Protein AF-A0A7J4K344-F1 (afdb_monomer)

pLDDT: mean 72.01, std 17.88, range [40.03, 96.19]

Nearest PDB structures (foldseek):
  5giv-assembly3_E  TM=5.356E-01  e=4.789E-02  Deinococcus radiodurans R1 = ATCC 13939 = DSM 20539
  5e3x-assembly1_A-2  TM=4.613E-01  e=8.949E-02  Fervidobacterium islandicum
  4uxj-assembly3_C  TM=3.470E-01  e=4.055E+00  Leishmania major
  6j6x-assembly1_A  TM=2.308E-01  e=4.892E+00  Homo sapiens
  6j7x-assembly1_A  TM=2.215E-01  e=5.544E+00  Homo sapiens

Foldseek 3Di:
DDPVVVVVVCCPDPVVVVVVVVVVVVVVVVVVCVVVLVVVLCCLVVVCLPPFDADDPVRLVVLLVVLCVVLVVPVAAEAEAEDEQPDPDWAWAQDPVRHIYTYYYRSQRGSLSSQLRSQCVSVCVRVVVVVDVVPDPDDPVNVVCCSPPNNVVSSCCSRCVVPD

Sequence (164 aa):
MTLETLLHAWSASPCAKNFSNAVYRTARCSLLFGVAYAATVLVSGYGIRRDAPTLTHDQVIAAVNVEKHRFGLDDKTIRVTFTGPDTIKASAGLRFDGTYEITLSPDNCILPLVRHEMYHIGAGHCDDAHKRALNSDDHIVPMLRYLFINEPQAILYSSLADKL

Mean predicted aligned error: 12.76 Å

Radius of gyration: 22.13 Å; Cα contacts (8 Å, |Δi|>4): 164; chains: 1; bounding box: 39×68×50 Å

Secondary structure (DSSP, 8-state):
--HHHHHHHHHTSHHHHHHHHHHHHHHHHHHHHHHHHHHHHHHHHHHHHHHSPBPPHHHHHHHHHHHHHHTT-TTS-EEEEEPPTT---EEEEE-TTS-EEEEE-GGG-BHHHHHHHHHHHHTTHHHHHHHHHTT-S--HHHHHHIIIIIHHHHHHHHHHTT--

Structure (mmCIF, N/CA/C/O backbone):
data_AF-A0A7J4K344-F1
#
_entry.id   AF-A0A7J4K344-F1
#
loop_
_atom_site.group_PDB
_atom_site.id
_atom_site.type_symbol
_atom_site.label_atom_id
_atom_site.label_alt_id
_atom_site.label_comp_id
_atom_site.label_asym_id
_atom_site.label_entity_id
_atom_site.label_seq_id
_atom_site.pdbx_PDB_ins_code
_atom_site.Cartn_x
_atom_site.Cartn_y
_atom_site.Cartn_z
_atom_site.occupancy
_atom_site.B_iso_or_equiv
_atom_site.auth_seq_id
_atom_site.auth_comp_id
_atom_site.auth_asym_id
_atom_site.auth_atom_id
_atom_site.pdbx_PDB_model_num
ATOM 1 N N . MET A 1 1 ? 21.528 -53.958 -23.071 1.00 50.59 1 MET A N 1
ATOM 2 C CA . MET A 1 1 ? 21.400 -52.516 -23.375 1.00 50.59 1 MET A CA 1
ATOM 3 C C . MET A 1 1 ? 21.451 -51.787 -22.045 1.00 50.59 1 MET A C 1
ATOM 5 O O . MET A 1 1 ? 20.650 -52.133 -21.187 1.00 50.59 1 MET A O 1
ATOM 9 N N . THR A 1 2 ? 22.436 -50.917 -21.812 1.00 66.25 2 THR A N 1
ATOM 10 C CA . THR A 1 2 ? 22.613 -50.259 -20.504 1.00 66.25 2 THR A CA 1
ATOM 11 C C . THR A 1 2 ? 21.935 -48.887 -20.500 1.00 66.25 2 THR A C 1
ATOM 13 O O . THR A 1 2 ? 21.695 -48.297 -21.555 1.00 66.25 2 THR A O 1
ATOM 16 N N . LEU A 1 3 ? 21.599 -48.375 -19.311 1.00 40.38 3 LEU A N 1
ATOM 17 C CA . LEU A 1 3 ? 20.961 -47.063 -19.133 1.00 40.38 3 LEU A CA 1
ATOM 18 C C . LEU A 1 3 ? 21.795 -45.931 -19.765 1.00 40.38 3 LEU A C 1
ATOM 20 O O . LEU A 1 3 ? 21.249 -45.019 -20.381 1.00 40.38 3 LEU A O 1
ATOM 24 N N . GLU A 1 4 ? 23.123 -46.041 -19.694 1.00 48.72 4 GLU A N 1
ATOM 25 C CA . GLU A 1 4 ? 24.059 -45.111 -20.334 1.00 48.72 4 GLU A CA 1
ATOM 26 C C . GLU A 1 4 ? 23.947 -45.111 -21.862 1.00 48.72 4 GLU A C 1
ATOM 28 O O . GLU A 1 4 ? 24.012 -44.051 -22.484 1.00 48.72 4 GLU A O 1
ATOM 33 N N . THR A 1 5 ? 23.708 -46.274 -22.484 1.00 57.69 5 THR A N 1
ATOM 34 C CA . THR A 1 5 ? 23.528 -46.348 -23.943 1.00 57.69 5 THR A CA 1
ATOM 35 C C . THR A 1 5 ? 22.231 -45.661 -24.381 1.00 57.69 5 THR A C 1
ATOM 37 O O . THR A 1 5 ? 22.194 -45.023 -25.431 1.00 57.69 5 THR A O 1
ATOM 40 N N . LEU A 1 6 ? 21.175 -45.746 -23.563 1.00 45.12 6 LEU A N 1
ATOM 41 C CA . LEU A 1 6 ? 19.886 -45.089 -23.813 1.00 45.12 6 LEU A CA 1
ATOM 42 C C . LEU A 1 6 ? 19.964 -43.564 -23.640 1.00 45.12 6 LEU A C 1
ATOM 44 O O . LEU A 1 6 ? 19.409 -42.830 -24.456 1.00 45.12 6 LEU A O 1
ATOM 48 N N . LEU A 1 7 ? 20.699 -43.075 -22.637 1.00 46.75 7 LEU A N 1
ATOM 49 C CA . LEU A 1 7 ? 20.932 -41.641 -22.413 1.00 46.75 7 LEU A CA 1
ATOM 50 C C . LEU A 1 7 ? 21.781 -41.002 -23.525 1.00 46.75 7 LEU A C 1
ATOM 52 O O . LEU A 1 7 ? 21.463 -39.904 -23.998 1.00 46.75 7 LEU A O 1
ATOM 56 N N . HIS A 1 8 ? 22.815 -41.700 -24.002 1.00 56.56 8 HIS A N 1
ATOM 57 C CA . HIS A 1 8 ? 23.606 -41.256 -25.154 1.00 56.56 8 HIS A CA 1
ATOM 58 C C . HIS A 1 8 ? 22.791 -41.242 -26.456 1.00 56.56 8 HIS A C 1
ATOM 60 O O . HIS A 1 8 ? 22.886 -40.291 -27.232 1.00 56.56 8 HIS A O 1
ATOM 66 N N . ALA A 1 9 ? 21.943 -42.248 -26.686 1.00 55.16 9 ALA A N 1
ATOM 67 C CA . ALA A 1 9 ? 21.075 -42.291 -27.863 1.00 55.16 9 ALA A CA 1
ATOM 68 C C . ALA A 1 9 ? 19.988 -41.200 -27.830 1.00 55.16 9 ALA A C 1
ATOM 70 O O . ALA A 1 9 ? 19.687 -40.585 -28.854 1.00 55.16 9 ALA A O 1
ATOM 71 N N . TRP A 1 10 ? 19.424 -40.916 -26.652 1.00 48.91 10 TRP A N 1
ATOM 72 C CA . TRP A 1 10 ? 18.405 -39.881 -26.489 1.00 48.91 10 TRP A CA 1
ATOM 73 C C . TRP A 1 10 ? 18.976 -38.473 -26.679 1.00 48.91 10 TRP A C 1
ATOM 75 O O . TRP A 1 10 ? 18.410 -37.699 -27.449 1.00 48.91 10 TRP A O 1
ATOM 85 N N . SER A 1 11 ? 20.124 -38.157 -26.073 1.00 55.66 11 SER A N 1
ATOM 86 C CA . SER A 1 11 ? 20.791 -36.849 -26.214 1.00 55.66 11 SER A CA 1
ATOM 87 C C . SER A 1 11 ? 21.265 -36.550 -27.645 1.00 55.66 11 SER A C 1
ATOM 89 O O . SER A 1 11 ? 21.268 -35.392 -28.067 1.00 55.66 11 SER A O 1
ATOM 91 N N . ALA A 1 12 ? 21.595 -37.584 -28.427 1.00 60.25 12 ALA A N 1
ATOM 92 C CA . ALA A 1 12 ? 21.916 -37.459 -29.849 1.00 60.25 12 ALA A CA 1
ATOM 93 C C . ALA A 1 12 ? 20.674 -37.319 -30.753 1.00 60.25 12 ALA A C 1
ATOM 95 O O . ALA A 1 12 ? 20.807 -36.956 -31.927 1.00 60.25 12 ALA A O 1
ATOM 96 N N . SER A 1 13 ? 19.470 -37.583 -30.233 1.00 60.41 13 SER A N 1
ATOM 97 C CA . SER A 1 13 ? 18.247 -37.580 -31.034 1.00 60.41 13 SER A CA 1
ATOM 98 C C . SER A 1 13 ? 17.808 -36.158 -31.429 1.00 60.41 13 SER A C 1
ATOM 100 O O . SER A 1 13 ? 17.917 -35.213 -30.636 1.00 60.41 13 SER A O 1
ATOM 102 N N . PRO A 1 14 ? 17.228 -35.983 -32.630 1.00 63.88 14 PRO A N 1
ATOM 103 C CA . PRO A 1 14 ? 16.606 -34.721 -33.035 1.00 63.88 14 PRO A CA 1
ATOM 104 C C . PRO A 1 14 ? 15.530 -34.240 -32.047 1.00 63.88 14 PRO A C 1
ATOM 106 O O . PRO A 1 14 ? 15.388 -33.038 -31.825 1.00 63.88 14 PRO A O 1
ATOM 109 N N . CYS A 1 15 ? 14.816 -35.167 -31.397 1.00 47.81 15 CYS A N 1
ATOM 110 C CA . CYS A 1 15 ? 13.808 -34.856 -30.382 1.00 47.81 15 CYS A CA 1
ATOM 111 C C . CYS A 1 15 ? 14.399 -34.190 -29.133 1.00 47.81 15 CYS A C 1
ATOM 113 O O . CYS A 1 15 ? 13.827 -33.212 -28.659 1.00 47.81 15 CYS A O 1
ATOM 115 N N . ALA A 1 16 ? 15.549 -34.644 -28.625 1.00 47.97 16 ALA A N 1
ATOM 116 C CA . ALA A 1 16 ? 16.186 -34.019 -27.461 1.00 47.97 16 ALA A CA 1
ATOM 117 C C . ALA A 1 16 ? 16.718 -32.611 -27.774 1.00 47.97 16 ALA A C 1
ATOM 119 O O . ALA A 1 16 ? 16.568 -31.697 -26.961 1.00 47.97 16 ALA A O 1
ATOM 120 N N . LYS A 1 17 ? 17.258 -32.397 -28.982 1.00 55.12 17 LYS A N 1
ATOM 121 C CA . LYS A 1 17 ? 17.667 -31.059 -29.450 1.00 55.12 17 LYS A CA 1
ATOM 122 C C . LYS A 1 17 ? 16.473 -30.115 -29.606 1.00 55.12 17 LYS A C 1
ATOM 124 O O . LYS A 1 17 ? 16.553 -28.959 -29.199 1.00 55.12 17 LYS A O 1
ATOM 129 N N . ASN A 1 18 ? 15.352 -30.603 -30.140 1.00 61.16 18 ASN A N 1
ATOM 130 C CA . ASN A 1 18 ? 14.125 -29.815 -30.275 1.00 61.16 18 ASN A CA 1
ATOM 131 C C . ASN A 1 18 ? 13.488 -29.493 -28.917 1.00 61.16 18 ASN A C 1
ATOM 133 O O . ASN A 1 18 ? 13.055 -28.362 -28.710 1.00 61.16 18 ASN A O 1
ATOM 137 N N . PHE A 1 19 ? 13.493 -30.439 -27.973 1.00 46.41 19 PHE A N 1
ATOM 138 C CA . PHE A 1 19 ? 13.027 -30.218 -26.604 1.00 46.41 19 PHE A CA 1
ATOM 139 C C . PHE A 1 19 ? 13.902 -29.197 -25.865 1.00 46.41 19 PHE A C 1
ATOM 141 O O . PHE A 1 19 ? 13.380 -28.241 -25.301 1.00 46.41 19 PHE A O 1
ATOM 148 N N . SER A 1 20 ? 15.230 -29.324 -25.939 1.00 49.38 20 SER A N 1
ATOM 149 C CA . SER A 1 20 ? 16.162 -28.356 -25.346 1.00 49.38 20 SER A CA 1
ATOM 150 C C . SER A 1 20 ? 15.999 -26.956 -25.951 1.00 49.38 20 SER A C 1
ATOM 152 O O . SER A 1 20 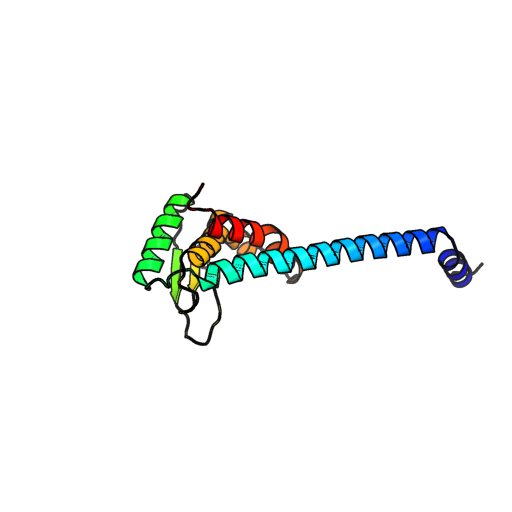? 15.910 -25.978 -25.215 1.00 49.38 20 SER A O 1
ATOM 154 N N . ASN A 1 21 ? 15.849 -26.849 -27.276 1.00 54.47 21 ASN A N 1
ATOM 155 C CA . ASN A 1 21 ? 15.572 -25.575 -27.942 1.00 54.47 21 ASN A CA 1
ATOM 156 C C . ASN A 1 21 ? 14.211 -24.985 -27.555 1.00 54.47 21 ASN A C 1
ATOM 158 O O . ASN A 1 21 ? 14.101 -23.767 -27.427 1.00 54.47 21 ASN A O 1
ATOM 162 N N . ALA A 1 22 ? 13.183 -25.815 -27.360 1.00 49.22 22 ALA A N 1
ATOM 163 C CA . ALA A 1 22 ? 11.877 -25.371 -26.883 1.00 49.22 22 ALA A CA 1
ATOM 164 C C . ALA A 1 22 ? 11.965 -24.857 -25.440 1.00 49.22 22 ALA A C 1
ATOM 166 O O . ALA A 1 22 ? 11.543 -23.738 -25.179 1.00 49.22 22 ALA A O 1
ATOM 167 N N . VAL A 1 23 ? 12.605 -25.602 -24.534 1.00 49.50 23 VAL A N 1
ATOM 168 C CA . VAL A 1 23 ? 12.844 -25.179 -23.144 1.00 49.50 23 VAL A CA 1
ATOM 169 C C . VAL A 1 23 ? 13.670 -23.893 -23.097 1.00 49.50 23 VAL A C 1
ATOM 171 O O . VAL A 1 23 ? 13.320 -22.970 -22.369 1.00 49.50 23 VAL A O 1
ATOM 174 N N . TYR A 1 24 ? 14.718 -23.778 -23.915 1.00 50.38 24 TYR A N 1
ATOM 175 C CA . TYR A 1 24 ? 15.567 -22.589 -23.979 1.00 50.38 24 TYR A CA 1
ATOM 176 C C . TYR A 1 24 ? 14.838 -21.377 -24.575 1.00 50.38 24 TYR A C 1
ATOM 178 O O . TYR A 1 24 ? 15.020 -20.257 -24.102 1.00 50.38 24 TYR A O 1
ATOM 186 N N . ARG A 1 25 ? 13.977 -21.576 -25.583 1.00 50.25 25 ARG A N 1
ATOM 187 C CA . ARG A 1 25 ? 13.111 -20.520 -26.132 1.00 50.25 25 ARG A CA 1
ATOM 188 C C . ARG A 1 25 ? 12.073 -20.067 -25.116 1.00 50.25 25 ARG A C 1
ATOM 190 O O . ARG A 1 25 ? 11.946 -18.867 -24.911 1.00 50.25 25 ARG A O 1
ATOM 197 N N . THR A 1 26 ? 11.394 -20.994 -24.445 1.00 48.38 26 THR A N 1
ATOM 198 C CA . THR A 1 26 ? 10.421 -20.668 -23.398 1.00 48.38 26 THR A CA 1
ATOM 199 C C . THR A 1 26 ? 11.103 -19.944 -22.241 1.00 48.38 26 THR A C 1
ATOM 201 O O . THR A 1 26 ? 10.644 -18.877 -21.856 1.00 48.38 26 THR A O 1
ATOM 204 N N . ALA A 1 27 ? 12.257 -20.427 -21.770 1.00 50.22 27 ALA A N 1
ATOM 205 C CA . ALA A 1 27 ? 13.040 -19.769 -20.726 1.00 50.22 27 ALA A CA 1
ATOM 206 C C . ALA A 1 27 ? 13.526 -18.372 -21.147 1.00 50.22 27 ALA A C 1
ATOM 208 O O . ALA A 1 27 ? 13.433 -17.434 -20.360 1.00 50.22 27 ALA A O 1
ATOM 209 N N . ARG A 1 28 ? 13.988 -18.192 -22.394 1.00 48.19 28 ARG A N 1
ATOM 210 C CA . ARG A 1 28 ? 14.358 -16.873 -22.936 1.00 48.19 28 ARG A CA 1
ATOM 211 C C . ARG A 1 28 ? 13.170 -15.926 -23.033 1.00 48.19 28 ARG A C 1
ATOM 213 O O . ARG A 1 28 ? 13.318 -14.760 -22.689 1.00 48.19 28 ARG A O 1
ATOM 220 N N . CYS A 1 29 ? 12.011 -16.404 -23.479 1.00 50.22 29 CYS A N 1
ATOM 221 C CA . CYS A 1 29 ? 10.791 -15.606 -23.511 1.00 50.22 29 CYS A CA 1
ATOM 222 C C . CYS A 1 29 ? 10.375 -15.208 -22.094 1.00 50.22 29 CYS A C 1
ATOM 224 O O . CYS A 1 29 ? 10.142 -14.031 -21.859 1.00 50.22 29 CYS A O 1
ATOM 226 N N . SER A 1 30 ? 10.374 -16.133 -21.132 1.00 51.06 30 SER A N 1
ATOM 227 C CA . SER A 1 30 ? 10.082 -15.835 -19.725 1.00 51.06 30 SER A CA 1
ATOM 228 C C . SER A 1 30 ? 11.070 -14.839 -19.112 1.00 51.06 30 SER A C 1
ATOM 230 O O . SER A 1 30 ? 10.649 -13.948 -18.382 1.00 51.06 30 SER A O 1
ATOM 232 N N . LEU A 1 31 ? 12.364 -14.934 -19.440 1.00 53.25 31 LEU A N 1
ATOM 233 C CA . LEU A 1 31 ? 13.379 -13.985 -18.978 1.00 53.25 31 LEU A CA 1
ATOM 234 C C . LEU A 1 31 ? 13.182 -12.598 -19.607 1.00 53.25 31 LEU A C 1
ATOM 236 O O . LEU A 1 31 ? 13.272 -11.595 -18.913 1.00 53.25 31 LEU A O 1
ATOM 240 N N . LEU A 1 32 ? 12.870 -12.532 -20.904 1.00 53.12 32 LEU A N 1
ATOM 241 C CA . LEU A 1 32 ? 12.575 -11.277 -21.603 1.00 53.12 32 LEU A CA 1
ATOM 242 C C . LEU A 1 32 ? 11.290 -10.625 -21.087 1.00 53.12 32 LEU A C 1
ATOM 244 O O . LEU A 1 32 ? 11.280 -9.416 -20.874 1.00 53.12 32 LEU A O 1
ATOM 248 N N . PHE A 1 33 ? 10.242 -11.409 -20.823 1.00 52.66 33 PHE A N 1
ATOM 249 C CA . PHE A 1 33 ? 9.043 -10.922 -20.146 1.00 52.66 33 PHE A CA 1
ATOM 250 C C . PHE A 1 33 ? 9.375 -10.435 -18.737 1.00 52.66 33 PHE A C 1
ATOM 252 O O . PHE A 1 33 ? 8.942 -9.351 -18.380 1.00 52.66 33 PHE A O 1
ATOM 259 N N . GLY A 1 34 ? 10.198 -11.161 -17.975 1.00 49.09 34 GLY A N 1
ATOM 260 C CA . GLY A 1 34 ? 10.656 -10.743 -16.648 1.00 49.09 34 GLY A CA 1
ATOM 261 C C . GLY A 1 34 ? 11.477 -9.447 -16.657 1.00 49.09 34 GLY A C 1
ATOM 262 O O . GLY A 1 34 ? 11.298 -8.607 -15.782 1.00 49.09 34 GLY A O 1
ATOM 263 N N . VAL A 1 35 ? 12.334 -9.238 -17.662 1.00 54.28 35 VAL A N 1
ATOM 264 C CA . VAL A 1 35 ? 13.134 -8.010 -17.822 1.00 54.28 35 VAL A CA 1
ATOM 265 C C . VAL A 1 35 ? 12.271 -6.838 -18.286 1.00 54.28 35 VAL A C 1
ATOM 267 O O . VAL A 1 35 ? 12.389 -5.748 -17.734 1.00 54.28 35 VAL A O 1
ATOM 270 N N . ALA A 1 36 ? 11.375 -7.045 -19.255 1.00 52.34 36 ALA A N 1
ATOM 271 C CA . ALA A 1 36 ? 10.421 -6.022 -19.681 1.00 52.34 36 ALA A CA 1
ATOM 272 C C . ALA A 1 36 ? 9.482 -5.630 -18.531 1.00 52.34 36 ALA A C 1
ATOM 274 O O . ALA A 1 36 ? 9.239 -4.451 -18.307 1.00 52.34 36 ALA A O 1
ATOM 275 N N . TYR A 1 37 ? 9.040 -6.615 -17.752 1.00 53.47 37 TYR A N 1
ATOM 276 C CA . TYR A 1 37 ? 8.240 -6.450 -16.548 1.00 53.47 37 TYR A CA 1
ATOM 277 C C . TYR A 1 37 ? 8.968 -5.643 -15.470 1.00 53.47 37 TYR A C 1
ATOM 279 O O . TYR A 1 37 ? 8.438 -4.642 -14.993 1.00 53.47 37 TYR A O 1
ATOM 287 N N . ALA A 1 38 ? 10.205 -6.022 -15.136 1.00 51.91 38 ALA A N 1
ATOM 288 C CA . ALA A 1 38 ? 11.034 -5.278 -14.196 1.00 51.91 38 ALA A CA 1
ATOM 289 C C . ALA A 1 38 ? 11.271 -3.844 -14.685 1.00 51.91 38 ALA A C 1
ATOM 291 O O . ALA A 1 38 ? 11.202 -2.913 -13.891 1.00 51.91 38 ALA A O 1
ATOM 292 N N . ALA A 1 39 ? 11.478 -3.644 -15.989 1.00 51.84 39 ALA A N 1
ATOM 293 C CA . ALA A 1 39 ? 11.614 -2.318 -16.578 1.00 51.84 39 ALA A CA 1
ATOM 294 C C . ALA A 1 39 ? 10.312 -1.503 -16.497 1.00 51.84 39 ALA A C 1
ATOM 296 O O . ALA A 1 39 ? 10.378 -0.322 -16.184 1.00 51.84 39 ALA A O 1
ATOM 297 N N . THR A 1 40 ? 9.133 -2.094 -16.719 1.00 52.44 40 THR A N 1
ATOM 298 C CA . THR A 1 40 ? 7.845 -1.394 -16.562 1.00 52.44 40 THR A CA 1
ATOM 299 C C . THR A 1 40 ? 7.585 -1.022 -15.104 1.00 52.44 40 THR A C 1
ATOM 301 O O . THR A 1 40 ? 7.262 0.128 -14.825 1.00 52.44 40 THR A O 1
ATOM 304 N N . VAL A 1 41 ? 7.804 -1.948 -14.166 1.00 55.25 41 VAL A N 1
ATOM 305 C CA . VAL A 1 41 ? 7.700 -1.692 -12.720 1.00 55.25 41 VAL A CA 1
ATOM 306 C C . VAL A 1 41 ? 8.678 -0.598 -12.288 1.00 55.25 41 VAL A C 1
ATOM 308 O O . VAL A 1 41 ? 8.290 0.323 -11.574 1.00 55.25 41 VAL A O 1
ATOM 311 N N . LEU A 1 42 ? 9.925 -0.647 -12.768 1.00 54.22 42 LEU A N 1
ATOM 312 C CA . LEU A 1 42 ? 10.935 0.366 -12.474 1.00 54.22 42 LEU A CA 1
ATOM 313 C C . LEU A 1 42 ? 10.567 1.722 -13.073 1.00 54.22 42 LEU A C 1
ATOM 315 O O . LEU A 1 42 ? 10.628 2.710 -12.359 1.00 54.22 42 LEU A O 1
ATOM 319 N N . VAL A 1 43 ? 10.167 1.795 -14.343 1.00 53.62 43 VAL A N 1
ATOM 320 C CA . VAL A 1 43 ? 9.839 3.066 -15.012 1.00 53.62 43 VAL A CA 1
ATOM 321 C C . VAL A 1 43 ? 8.587 3.700 -14.409 1.00 53.62 43 VAL A C 1
ATO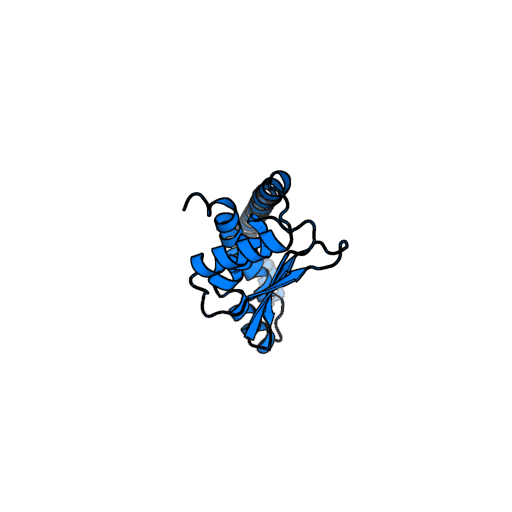M 323 O O . VAL A 1 43 ? 8.595 4.898 -14.130 1.00 53.62 43 VAL A O 1
ATOM 326 N N . SER A 1 44 ? 7.540 2.916 -14.147 1.00 52.31 44 SER A N 1
ATOM 327 C CA . SER A 1 44 ? 6.332 3.411 -13.487 1.00 52.31 44 SER A CA 1
ATOM 328 C C . SER A 1 44 ? 6.620 3.801 -12.036 1.00 52.31 44 SER A C 1
ATOM 330 O O . SER A 1 44 ? 6.326 4.925 -11.651 1.00 52.31 44 SER A O 1
ATOM 332 N N . GLY A 1 45 ? 7.273 2.944 -11.247 1.00 53.19 45 GLY A N 1
ATOM 333 C CA . GLY A 1 45 ? 7.585 3.217 -9.840 1.00 53.19 45 GLY A CA 1
ATOM 334 C C . GLY A 1 45 ? 8.546 4.396 -9.632 1.00 53.19 45 GLY A C 1
ATOM 335 O O . GLY A 1 45 ? 8.265 5.278 -8.822 1.00 53.19 45 GLY A O 1
ATOM 336 N N . TYR A 1 46 ? 9.654 4.467 -10.385 1.00 50.12 46 TYR A N 1
ATOM 337 C CA . TYR A 1 46 ? 10.595 5.596 -10.302 1.00 50.12 46 TYR A CA 1
ATOM 338 C C . TYR A 1 46 ? 10.012 6.890 -10.868 1.00 50.12 46 TYR A C 1
ATOM 340 O O . TYR A 1 46 ? 10.272 7.953 -10.306 1.00 50.12 46 TYR A O 1
ATOM 348 N N . GLY A 1 47 ? 9.243 6.823 -11.960 1.00 50.53 47 GLY A N 1
ATOM 349 C CA . GLY A 1 47 ? 8.604 8.000 -12.551 1.00 50.53 47 GLY A CA 1
ATOM 350 C C . GLY A 1 47 ? 7.581 8.624 -11.604 1.00 50.53 47 GLY A C 1
ATOM 351 O O . GLY A 1 47 ? 7.609 9.826 -11.368 1.00 50.53 47 GLY A O 1
ATOM 352 N N . ILE A 1 48 ? 6.750 7.791 -10.973 1.00 55.69 48 ILE A N 1
ATOM 353 C CA . ILE A 1 48 ? 5.759 8.223 -9.980 1.00 55.69 48 ILE A CA 1
ATOM 354 C C . ILE A 1 48 ? 6.432 8.857 -8.754 1.00 55.69 48 ILE A C 1
ATOM 356 O O . ILE A 1 48 ? 5.931 9.840 -8.213 1.00 55.69 48 ILE A O 1
ATOM 360 N N . ARG A 1 49 ? 7.576 8.320 -8.315 1.00 58.81 49 ARG A N 1
ATOM 361 C CA . ARG A 1 49 ? 8.273 8.804 -7.118 1.00 58.81 49 ARG A CA 1
ATOM 362 C C . ARG A 1 49 ? 9.001 10.135 -7.328 1.00 58.81 49 ARG A C 1
ATOM 364 O O . ARG A 1 49 ? 9.171 10.873 -6.366 1.00 58.81 49 ARG A O 1
ATOM 371 N N . ARG A 1 50 ? 9.446 10.444 -8.551 1.00 56.41 50 ARG A N 1
ATOM 372 C CA . ARG A 1 50 ? 10.287 11.624 -8.816 1.00 56.41 50 ARG A CA 1
ATOM 373 C C . ARG A 1 50 ? 9.508 12.944 -8.838 1.00 56.41 50 ARG A C 1
ATOM 375 O O . ARG A 1 50 ? 10.080 13.966 -8.473 1.00 56.41 50 ARG A O 1
ATOM 382 N N . ASP A 1 51 ? 8.228 12.895 -9.204 1.00 65.19 51 ASP A N 1
ATOM 383 C CA . ASP A 1 51 ? 7.398 14.091 -9.409 1.00 65.19 51 ASP A CA 1
ATOM 384 C C . ASP A 1 51 ? 6.257 14.235 -8.380 1.00 65.19 51 ASP A C 1
ATOM 386 O O . ASP A 1 51 ? 5.535 15.233 -8.386 1.00 65.19 51 ASP A O 1
ATOM 390 N N . ALA A 1 52 ? 6.073 13.257 -7.484 1.00 72.88 52 ALA A N 1
ATOM 391 C CA . ALA A 1 52 ? 5.026 13.309 -6.467 1.00 72.88 52 ALA A CA 1
ATOM 392 C C . ALA A 1 52 ? 5.442 14.181 -5.265 1.00 72.88 52 ALA A C 1
ATOM 394 O O . ALA A 1 52 ? 6.533 13.992 -4.721 1.00 72.88 52 ALA A O 1
ATOM 395 N N . PRO A 1 53 ? 4.576 15.098 -4.795 1.00 83.50 53 PRO A N 1
ATOM 396 C CA . PRO A 1 53 ? 4.858 15.884 -3.604 1.00 83.50 53 PRO A CA 1
ATOM 397 C C . PRO A 1 53 ? 4.880 14.992 -2.360 1.00 83.50 53 PRO A C 1
ATOM 399 O O . PRO A 1 53 ? 3.985 14.165 -2.152 1.00 83.50 53 PRO A O 1
ATOM 402 N N . THR A 1 54 ? 5.885 15.197 -1.511 1.00 88.19 54 THR A N 1
ATOM 403 C CA . THR A 1 54 ? 5.948 14.567 -0.192 1.00 88.19 54 THR A CA 1
ATOM 404 C C . THR A 1 54 ? 4.842 15.116 0.706 1.00 88.19 54 THR A C 1
ATOM 406 O O . THR A 1 54 ? 4.631 16.324 0.804 1.00 88.19 54 THR A O 1
ATOM 409 N N . LEU A 1 55 ? 4.145 14.206 1.368 1.00 90.25 55 LEU A N 1
ATOM 410 C CA . LEU A 1 55 ? 3.085 14.442 2.328 1.00 90.25 55 LEU A CA 1
ATOM 411 C C . LEU A 1 55 ? 3.664 14.567 3.741 1.00 90.25 55 LEU A C 1
ATOM 413 O O . LEU A 1 55 ? 4.582 13.841 4.126 1.00 90.25 55 LEU A O 1
ATOM 417 N N . THR A 1 56 ? 3.074 15.441 4.551 1.00 93.38 56 THR A N 1
ATOM 418 C CA . THR A 1 56 ? 3.281 15.443 6.004 1.00 93.38 56 THR A CA 1
ATOM 419 C C . THR A 1 56 ? 2.643 14.208 6.646 1.00 93.38 56 THR A C 1
ATOM 421 O O . THR A 1 56 ? 1.790 13.552 6.047 1.00 93.38 56 THR A O 1
ATOM 424 N N . HIS A 1 57 ? 2.998 13.898 7.896 1.00 92.00 57 HIS A N 1
ATOM 425 C CA . HIS A 1 57 ? 2.385 12.775 8.619 1.00 92.00 57 HIS A CA 1
ATOM 426 C C . HIS A 1 57 ? 0.853 12.888 8.688 1.00 92.00 57 HIS A C 1
ATOM 428 O O . HIS A 1 57 ? 0.156 11.912 8.416 1.00 92.00 57 HIS A O 1
ATOM 434 N N . ASP A 1 58 ? 0.322 14.082 8.960 1.00 93.88 58 ASP A N 1
ATOM 435 C CA . ASP A 1 58 ? -1.127 14.315 9.010 1.00 93.88 58 ASP A CA 1
ATOM 436 C C . ASP A 1 58 ? -1.784 14.126 7.639 1.00 93.88 58 ASP A C 1
ATOM 438 O O . ASP A 1 58 ? -2.873 13.561 7.537 1.00 93.88 58 ASP A O 1
ATOM 442 N N . GLN A 1 59 ? -1.106 14.542 6.565 1.00 95.06 59 GLN A N 1
ATOM 443 C CA . GLN A 1 59 ? -1.578 14.327 5.198 1.00 95.06 59 GLN A CA 1
ATOM 444 C C . GLN A 1 59 ? -1.570 12.846 4.815 1.00 95.06 59 GLN A C 1
ATOM 446 O O . GLN A 1 59 ? -2.494 12.394 4.143 1.00 95.06 59 GLN A O 1
ATOM 451 N N . VAL A 1 60 ? -0.575 12.073 5.262 1.00 94.69 60 VAL A N 1
ATOM 452 C CA . VAL A 1 60 ? -0.555 10.614 5.084 1.00 94.69 60 VAL A CA 1
ATOM 453 C C . VAL A 1 60 ? -1.734 9.973 5.811 1.00 94.69 60 VAL A C 1
ATOM 455 O O . VAL A 1 60 ? -2.445 9.167 5.217 1.00 94.69 60 VAL A O 1
ATOM 458 N N . ILE A 1 61 ? -1.984 10.346 7.068 1.00 95.00 61 ILE A N 1
ATOM 459 C CA . ILE A 1 61 ? -3.110 9.814 7.849 1.00 95.00 61 ILE A CA 1
ATOM 460 C C . ILE A 1 61 ? -4.444 10.164 7.176 1.00 95.00 61 ILE A C 1
ATOM 462 O O . ILE A 1 61 ? -5.318 9.306 7.040 1.00 95.00 61 ILE A O 1
ATOM 466 N N . ALA A 1 62 ? -4.597 11.403 6.703 1.00 95.06 62 ALA A N 1
ATOM 467 C CA . ALA A 1 62 ? -5.777 11.822 5.955 1.00 95.06 62 ALA A CA 1
ATOM 468 C C . ALA A 1 62 ? -5.948 11.019 4.655 1.00 95.06 62 ALA A C 1
ATOM 470 O O . ALA A 1 62 ? -7.046 10.538 4.379 1.00 95.06 62 ALA A O 1
ATOM 471 N N . ALA A 1 63 ? -4.871 10.815 3.892 1.00 94.31 63 ALA A N 1
ATOM 472 C CA . ALA A 1 63 ? -4.890 10.014 2.671 1.00 94.31 63 ALA A CA 1
ATOM 473 C C . ALA A 1 63 ? -5.281 8.555 2.949 1.00 94.31 63 ALA A C 1
ATOM 475 O O . ALA A 1 63 ? -6.121 8.006 2.240 1.00 94.31 63 ALA A O 1
ATOM 476 N N . VAL A 1 64 ? -4.747 7.946 4.013 1.00 95.38 64 VAL A N 1
ATOM 477 C CA . VAL A 1 64 ? -5.130 6.593 4.443 1.00 95.38 64 VAL A CA 1
ATOM 478 C C . VAL A 1 64 ? -6.620 6.521 4.759 1.00 95.38 64 VAL A C 1
ATOM 480 O O . VAL A 1 64 ? -7.274 5.585 4.317 1.00 95.38 64 VAL A O 1
ATOM 483 N N . ASN A 1 65 ? -7.189 7.508 5.455 1.00 95.44 65 ASN A N 1
ATOM 484 C CA . ASN A 1 65 ? -8.625 7.526 5.750 1.00 95.44 65 ASN A CA 1
ATOM 485 C C . ASN A 1 65 ? -9.491 7.654 4.487 1.00 95.44 65 ASN A C 1
ATOM 487 O O . ASN A 1 65 ? -10.516 6.982 4.378 1.00 95.44 65 ASN A O 1
ATOM 491 N N . VAL A 1 66 ? -9.076 8.478 3.522 1.00 94.31 66 VAL A N 1
ATOM 492 C CA . VAL A 1 66 ? -9.774 8.607 2.232 1.00 94.31 66 VAL A CA 1
ATOM 493 C C . VAL A 1 66 ? -9.736 7.287 1.462 1.00 94.31 66 VAL A C 1
ATOM 495 O O . VAL A 1 66 ? -10.772 6.798 1.012 1.00 94.31 66 VAL A O 1
ATOM 498 N N . GLU A 1 67 ? -8.557 6.678 1.340 1.00 93.62 67 GLU A N 1
ATOM 499 C CA . GLU A 1 67 ? -8.404 5.406 0.630 1.00 93.62 67 GLU A CA 1
ATOM 500 C C . GLU A 1 67 ? -9.098 4.256 1.377 1.00 93.62 67 GLU A C 1
ATOM 502 O O . GLU A 1 67 ? -9.662 3.367 0.745 1.00 93.62 67 GLU A O 1
ATOM 507 N N . LYS A 1 68 ? -9.144 4.287 2.715 1.00 95.00 68 LYS A N 1
ATOM 508 C CA . LYS A 1 68 ? -9.866 3.304 3.536 1.00 95.00 68 LYS A CA 1
ATOM 509 C C . LYS A 1 68 ? -11.341 3.251 3.144 1.00 95.00 68 LYS A C 1
ATOM 511 O O . LYS A 1 68 ? -11.858 2.164 2.889 1.00 95.00 68 LYS A O 1
ATOM 516 N N . HIS A 1 69 ? -11.981 4.412 3.028 1.00 94.25 69 HIS A N 1
ATOM 517 C CA . HIS A 1 69 ? -13.365 4.497 2.573 1.00 94.25 69 HIS A CA 1
ATOM 518 C C . HIS A 1 69 ? -13.511 4.019 1.122 1.00 94.25 69 HIS A C 1
ATOM 520 O O . HIS A 1 69 ? -14.408 3.243 0.799 1.00 94.25 69 HIS A O 1
ATOM 526 N N . ARG A 1 70 ? -12.578 4.414 0.246 1.00 91.25 70 ARG A N 1
ATOM 527 C CA . ARG A 1 70 ? -12.585 4.032 -1.172 1.00 91.25 70 ARG A CA 1
ATOM 528 C C . ARG A 1 70 ? -12.514 2.520 -1.397 1.00 91.25 70 ARG A C 1
ATOM 530 O O . ARG A 1 70 ? -13.169 2.008 -2.300 1.00 91.25 70 ARG A O 1
ATOM 537 N N . PHE A 1 71 ? -11.751 1.812 -0.570 1.00 90.00 71 PHE A N 1
ATOM 538 C CA . PHE A 1 71 ? -11.648 0.353 -0.603 1.00 90.00 71 PHE A CA 1
ATOM 539 C C . PHE A 1 71 ? -12.748 -0.365 0.197 1.00 90.00 71 PHE A C 1
ATOM 541 O O . PHE A 1 71 ? -12.739 -1.592 0.259 1.00 90.00 71 PHE A O 1
ATOM 548 N N . GLY A 1 72 ? -13.689 0.360 0.816 1.00 93.56 72 GLY A N 1
ATOM 549 C CA . GLY A 1 72 ? -14.731 -0.237 1.655 1.00 93.56 72 GLY A CA 1
ATOM 550 C C . GLY A 1 72 ? -14.178 -0.909 2.915 1.00 93.56 72 GLY A C 1
ATOM 551 O O . GLY A 1 72 ? -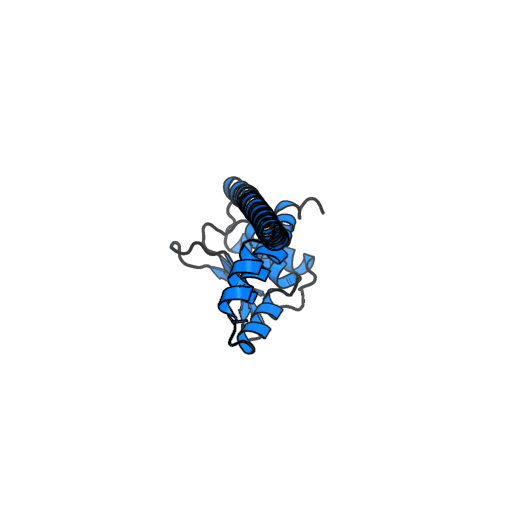14.747 -1.884 3.395 1.00 93.56 72 GLY A O 1
ATOM 552 N N . LEU A 1 73 ? -13.057 -0.408 3.438 1.00 94.75 73 LEU A N 1
ATOM 553 C CA . LEU A 1 73 ? -12.349 -0.954 4.599 1.00 94.75 73 LEU A CA 1
ATOM 554 C C . LEU A 1 73 ? -12.750 -0.261 5.904 1.00 94.75 73 LEU A C 1
ATOM 556 O O . LEU A 1 73 ? -11.986 -0.296 6.865 1.00 94.75 73 LEU A O 1
ATOM 560 N N . ASP A 1 74 ? -13.905 0.409 5.949 1.00 94.94 74 ASP A N 1
ATOM 561 C CA . ASP A 1 74 ? -14.350 1.241 7.076 1.00 94.94 74 ASP A CA 1
ATOM 562 C C . ASP A 1 74 ? -14.371 0.478 8.417 1.00 94.94 74 ASP A C 1
ATOM 564 O O . ASP A 1 74 ? -14.045 1.060 9.459 1.00 94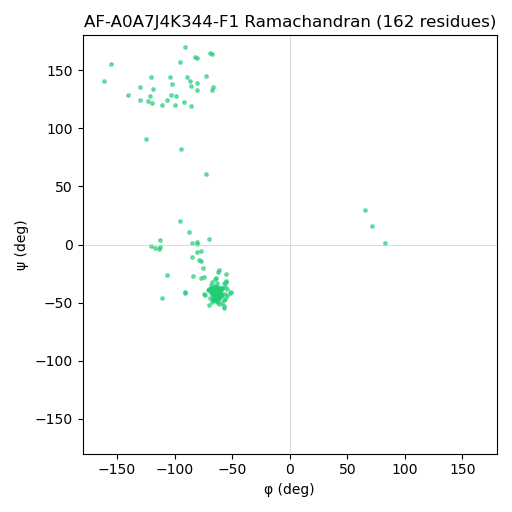.94 74 ASP A O 1
ATOM 568 N N . ASP A 1 75 ? -14.628 -0.834 8.378 1.00 94.31 75 ASP A N 1
ATOM 569 C CA . ASP A 1 75 ? -14.617 -1.762 9.516 1.00 94.31 75 ASP A CA 1
ATOM 570 C C . ASP A 1 75 ? -13.209 -2.174 9.987 1.00 94.31 75 ASP A C 1
ATOM 572 O O . ASP A 1 75 ? -13.063 -2.727 11.078 1.00 94.31 75 ASP A O 1
ATOM 576 N N . LYS A 1 76 ? -12.160 -1.926 9.193 1.00 93.31 76 LYS A N 1
ATOM 577 C CA . LYS A 1 76 ? -10.783 -2.324 9.515 1.00 93.31 76 LYS A CA 1
ATOM 578 C C . LYS A 1 76 ? -10.065 -1.279 10.360 1.00 93.31 76 LYS A C 1
ATOM 580 O O . LYS A 1 76 ? -10.132 -0.076 10.102 1.00 93.31 76 LYS A O 1
ATOM 585 N N . THR A 1 77 ? -9.280 -1.734 11.330 1.00 96.19 77 THR A N 1
ATOM 586 C CA . THR A 1 77 ? -8.330 -0.865 12.033 1.00 96.19 77 THR A CA 1
ATOM 587 C C . THR A 1 77 ? -7.033 -0.806 11.233 1.00 96.19 77 THR A C 1
ATOM 589 O O . THR A 1 77 ? -6.392 -1.837 11.028 1.00 96.19 77 THR A O 1
ATOM 592 N N . ILE A 1 78 ? -6.649 0.392 10.783 1.00 95.94 78 ILE A N 1
ATOM 593 C CA . ILE A 1 78 ? -5.406 0.639 10.041 1.00 95.94 78 ILE A CA 1
ATOM 594 C C . ILE A 1 78 ? -4.555 1.627 10.837 1.00 95.94 78 ILE A C 1
ATOM 596 O O . ILE A 1 78 ? -4.991 2.737 11.139 1.00 95.94 78 ILE A O 1
ATOM 600 N N . ARG A 1 79 ? -3.337 1.216 11.183 1.00 94.75 79 ARG A N 1
ATOM 601 C CA . ARG A 1 79 ? -2.324 2.028 11.856 1.00 94.75 79 ARG A CA 1
ATOM 602 C C . ARG A 1 79 ? -1.280 2.484 10.845 1.00 94.75 79 ARG A C 1
ATOM 604 O O . ARG A 1 79 ? -0.812 1.684 10.042 1.00 94.75 79 ARG A O 1
ATOM 611 N N . VAL A 1 80 ? -0.858 3.742 10.943 1.00 94.75 80 VAL A N 1
ATOM 612 C CA . VAL A 1 80 ? 0.302 4.259 10.206 1.00 94.75 80 VAL A CA 1
ATOM 613 C C . VAL A 1 80 ? 1.488 4.373 11.159 1.00 94.75 80 VAL A C 1
ATOM 615 O O . VAL A 1 80 ? 1.373 4.966 12.232 1.00 94.75 80 VAL A O 1
ATOM 618 N N . THR A 1 81 ? 2.620 3.801 10.768 1.00 92.94 81 THR A N 1
ATOM 619 C CA . THR A 1 81 ? 3.880 3.842 11.509 1.00 92.94 81 THR A CA 1
ATOM 620 C C . THR A 1 81 ? 4.952 4.469 10.621 1.00 92.94 81 THR A C 1
ATOM 622 O O . THR A 1 81 ? 5.164 4.039 9.489 1.00 92.94 81 THR A O 1
ATOM 625 N N . PHE A 1 82 ? 5.646 5.481 11.138 1.00 91.25 82 PHE A N 1
ATOM 626 C CA . PHE A 1 82 ? 6.744 6.138 10.431 1.00 91.25 82 PHE A CA 1
ATOM 627 C C . PHE A 1 82 ? 8.082 5.594 10.927 1.00 91.25 82 PHE A C 1
ATOM 629 O O . PHE A 1 82 ? 8.321 5.543 12.136 1.00 91.25 82 P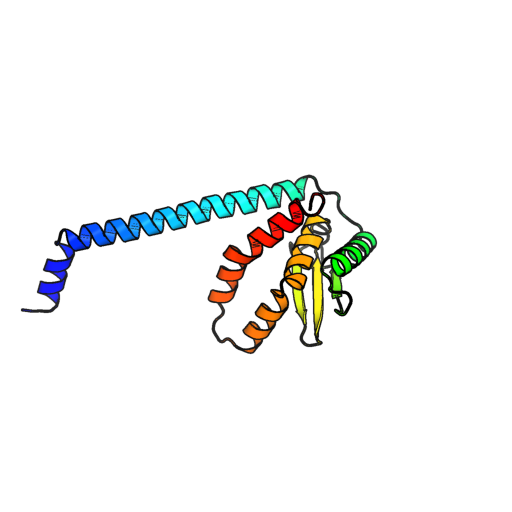HE A O 1
ATOM 636 N N . THR A 1 83 ? 8.942 5.153 10.013 1.00 87.19 83 THR A N 1
ATOM 637 C CA . THR A 1 83 ? 10.275 4.636 10.350 1.00 87.19 83 THR A CA 1
ATOM 638 C C . THR A 1 83 ? 11.338 5.731 10.324 1.00 87.19 83 THR A C 1
ATOM 640 O O . THR A 1 83 ? 11.095 6.857 9.894 1.00 87.19 83 THR A O 1
ATOM 643 N N . GLY A 1 84 ? 12.537 5.408 10.819 1.00 78.44 84 GLY A N 1
ATOM 644 C CA . GLY A 1 84 ? 13.682 6.316 10.781 1.00 78.44 84 GLY A CA 1
ATOM 645 C C . GLY A 1 84 ? 14.210 6.578 9.359 1.00 78.44 84 GLY A C 1
ATOM 646 O O . GLY A 1 84 ? 13.913 5.811 8.436 1.00 78.44 84 GLY A O 1
ATOM 647 N N . PRO A 1 85 ? 15.029 7.633 9.186 1.00 69.31 85 PRO A N 1
ATOM 648 C CA . PRO A 1 85 ? 15.519 8.097 7.883 1.00 69.31 85 PRO A CA 1
ATOM 649 C C . PRO A 1 85 ? 16.359 7.060 7.117 1.00 69.31 85 PRO A C 1
ATOM 651 O O . PRO A 1 85 ? 16.405 7.105 5.895 1.00 69.31 85 PRO A O 1
ATOM 654 N N . ASP A 1 86 ? 16.945 6.072 7.797 1.00 66.75 86 ASP A N 1
ATOM 655 C CA . ASP A 1 86 ? 17.827 5.069 7.174 1.00 66.75 86 ASP A CA 1
ATOM 656 C C . ASP A 1 86 ? 17.087 3.845 6.610 1.00 66.75 86 ASP A C 1
ATOM 658 O O . ASP A 1 86 ? 17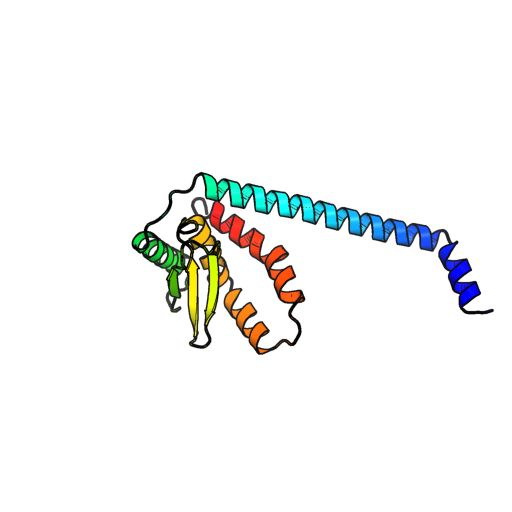.691 2.830 6.257 1.00 66.75 86 ASP A O 1
ATOM 662 N N . THR A 1 87 ? 15.758 3.905 6.537 1.00 66.12 87 THR A N 1
ATOM 663 C CA . THR A 1 87 ? 14.944 2.816 5.997 1.00 66.12 87 THR A CA 1
ATOM 664 C C . THR A 1 87 ? 14.320 3.245 4.679 1.00 66.12 87 THR A C 1
ATOM 666 O O . THR A 1 87 ? 13.559 4.200 4.623 1.00 66.12 87 THR A O 1
ATOM 669 N N . ILE A 1 88 ? 14.604 2.535 3.588 1.00 60.38 88 ILE A N 1
ATOM 670 C CA . ILE A 1 88 ? 13.858 2.702 2.334 1.00 60.38 88 ILE A CA 1
ATOM 671 C C . ILE A 1 88 ? 12.765 1.645 2.349 1.00 60.38 88 ILE A C 1
ATOM 673 O O . ILE A 1 88 ? 12.941 0.549 1.820 1.00 60.38 88 ILE A O 1
ATOM 677 N N . LYS A 1 89 ? 11.662 1.935 3.040 1.00 71.06 89 LYS A N 1
ATOM 678 C CA . LYS A 1 89 ? 10.560 0.981 3.158 1.00 71.06 89 LYS A CA 1
ATOM 679 C C . LYS A 1 89 ? 9.210 1.681 3.070 1.00 71.06 89 LYS A C 1
ATOM 681 O O . LYS A 1 89 ? 8.974 2.675 3.753 1.00 71.06 89 LYS A O 1
ATOM 686 N N . ALA A 1 90 ? 8.365 1.166 2.192 1.00 82.31 90 ALA A N 1
ATOM 687 C CA . ALA A 1 90 ? 6.919 1.261 2.274 1.00 82.31 90 ALA A CA 1
ATOM 688 C C . ALA A 1 90 ? 6.427 -0.188 2.379 1.00 82.31 90 ALA A C 1
ATOM 690 O O . ALA A 1 90 ? 6.998 -1.069 1.730 1.00 82.31 90 ALA A O 1
ATOM 691 N N . SER A 1 91 ? 5.514 -0.471 3.306 1.00 86.56 91 SER A N 1
ATOM 692 C CA . SER A 1 91 ? 4.928 -1.809 3.424 1.00 86.56 91 SER A CA 1
ATOM 693 C C . SER A 1 91 ? 3.628 -1.804 4.211 1.00 86.56 91 SER A C 1
ATOM 695 O O . SER A 1 91 ? 3.578 -1.191 5.280 1.00 86.56 91 SER A O 1
ATOM 697 N N . ALA A 1 92 ? 2.657 -2.597 3.776 1.00 89.94 92 ALA A N 1
ATOM 698 C CA . ALA A 1 92 ? 1.471 -2.973 4.531 1.00 89.94 92 ALA A CA 1
ATOM 699 C C . ALA A 1 92 ? 1.551 -4.412 5.064 1.00 89.94 92 ALA A C 1
ATOM 701 O O . ALA A 1 92 ? 2.043 -5.325 4.397 1.00 89.94 92 ALA A O 1
ATOM 702 N N . GLY A 1 93 ? 1.007 -4.649 6.258 1.00 87.69 93 GLY A N 1
ATOM 703 C CA . GLY A 1 93 ? 0.891 -5.993 6.826 1.00 87.69 93 GLY A CA 1
ATOM 704 C C . GLY A 1 93 ? -0.228 -6.123 7.851 1.00 87.69 93 GLY A C 1
ATOM 705 O O . GLY A 1 93 ? -0.624 -5.143 8.475 1.00 87.69 93 GLY A O 1
ATOM 706 N N . LEU A 1 94 ? -0.729 -7.347 8.038 1.00 90.31 94 LEU A N 1
ATOM 707 C CA . LEU A 1 94 ? -1.682 -7.678 9.098 1.00 90.31 94 LEU A CA 1
ATOM 708 C C . LEU A 1 94 ? -0.922 -8.148 10.345 1.00 90.31 94 LEU A C 1
ATOM 710 O O . LEU A 1 94 ? -0.144 -9.107 10.292 1.00 90.31 94 LEU A O 1
ATOM 714 N N . ARG A 1 95 ? -1.145 -7.464 11.467 1.00 88.62 95 ARG A N 1
ATOM 715 C CA . ARG A 1 95 ? -0.557 -7.788 12.769 1.00 88.62 95 ARG A CA 1
ATOM 716 C C . ARG A 1 95 ? -1.325 -8.924 13.450 1.00 88.62 95 ARG A C 1
ATOM 718 O O . ARG A 1 95 ? -2.489 -9.173 13.155 1.00 88.62 95 ARG A O 1
ATOM 725 N N . PHE A 1 96 ? -0.687 -9.576 14.423 1.00 85.19 96 PHE A N 1
ATOM 726 C CA . PHE A 1 96 ? -1.312 -10.639 15.230 1.00 85.19 96 PHE A CA 1
ATOM 727 C C . PHE A 1 96 ? -2.517 -10.167 16.056 1.00 85.19 96 PHE A C 1
ATOM 729 O O . PHE A 1 96 ? -3.367 -10.975 16.408 1.00 85.19 96 PHE A O 1
ATOM 736 N N . ASP A 1 97 ? -2.595 -8.870 16.359 1.00 90.44 97 ASP A N 1
ATOM 737 C CA . ASP A 1 97 ? -3.726 -8.252 17.060 1.00 90.44 97 ASP A CA 1
ATOM 738 C C . ASP A 1 97 ? -4.925 -7.948 16.132 1.00 90.44 97 ASP A C 1
ATOM 740 O O . ASP A 1 97 ? -5.925 -7.397 16.584 1.00 90.44 97 ASP A O 1
ATOM 744 N N . GLY A 1 98 ? -4.839 -8.303 14.842 1.00 88.44 98 GLY A N 1
ATOM 745 C CA . GLY A 1 98 ? -5.879 -8.051 13.842 1.00 88.44 98 GLY A CA 1
ATOM 746 C C . GLY A 1 98 ? -5.852 -6.644 13.233 1.00 88.44 98 GLY A C 1
ATOM 747 O O . GLY A 1 98 ? -6.689 -6.332 12.389 1.00 88.44 98 GLY A O 1
ATOM 748 N N . THR A 1 99 ? -4.900 -5.795 13.624 1.00 94.62 99 THR A N 1
ATOM 749 C CA . THR A 1 99 ? -4.720 -4.450 13.062 1.00 94.62 99 THR A CA 1
ATOM 750 C C . THR A 1 99 ? -3.864 -4.507 11.801 1.00 94.62 99 THR A C 1
ATOM 752 O O . THR A 1 99 ? -2.814 -5.152 11.784 1.00 94.62 99 THR A O 1
ATOM 755 N N . TYR A 1 100 ? -4.256 -3.788 10.751 1.00 95.12 100 TYR A N 1
ATOM 756 C CA . TYR A 1 100 ? -3.374 -3.565 9.606 1.00 95.12 100 TYR A CA 1
ATOM 757 C C . TYR A 1 100 ? -2.400 -2.434 9.920 1.00 95.12 100 TYR A C 1
ATOM 759 O O . TYR A 1 100 ? -2.777 -1.421 10.503 1.00 95.12 100 TYR A O 1
ATOM 767 N N . GLU A 1 101 ? -1.146 -2.586 9.526 1.00 94.50 101 GLU A N 1
ATOM 768 C CA . GLU A 1 101 ? -0.105 -1.587 9.724 1.00 94.50 101 GLU A CA 1
ATOM 769 C C . GLU A 1 101 ? 0.515 -1.202 8.388 1.00 94.50 101 GLU A C 1
ATOM 771 O O . GLU A 1 101 ? 1.028 -2.058 7.670 1.00 94.50 101 GLU A O 1
ATOM 776 N N . ILE A 1 102 ? 0.485 0.094 8.088 1.00 93.31 102 ILE A N 1
ATOM 777 C CA . ILE A 1 102 ? 1.225 0.713 6.993 1.00 93.31 102 ILE A CA 1
ATOM 778 C C . ILE A 1 102 ? 2.468 1.349 7.594 1.00 93.31 102 ILE A C 1
ATOM 780 O O . ILE A 1 102 ? 2.385 2.225 8.451 1.00 93.31 102 ILE A O 1
ATOM 784 N N . THR A 1 103 ? 3.627 0.894 7.142 1.00 91.88 103 THR A N 1
ATOM 785 C CA . THR A 1 103 ? 4.926 1.419 7.547 1.00 91.88 103 THR A CA 1
ATOM 786 C C . THR A 1 103 ? 5.513 2.237 6.410 1.00 91.88 103 THR A C 1
ATOM 788 O O . THR A 1 103 ? 5.669 1.709 5.311 1.00 91.88 103 THR A O 1
ATOM 791 N N . LEU A 1 104 ? 5.852 3.499 6.670 1.00 89.75 104 LEU A N 1
ATOM 792 C CA . LEU A 1 104 ? 6.429 4.411 5.681 1.00 89.75 104 LEU A CA 1
ATOM 793 C C . LEU A 1 104 ? 7.684 5.074 6.235 1.00 89.75 104 LEU A C 1
ATOM 795 O O . LEU A 1 104 ? 7.696 5.562 7.364 1.00 89.75 104 LEU A O 1
ATOM 799 N N . SER A 1 105 ? 8.727 5.140 5.420 1.00 88.38 105 SER A N 1
ATOM 800 C CA . SER A 1 105 ? 9.857 6.019 5.695 1.00 88.38 105 SER A CA 1
ATOM 801 C C . SER A 1 105 ? 9.586 7.455 5.233 1.00 88.38 105 SER A C 1
ATOM 803 O O . SER A 1 105 ? 8.712 7.662 4.385 1.00 88.38 105 SER A O 1
ATOM 805 N N . PRO A 1 106 ? 10.335 8.455 5.739 1.00 82.56 106 PRO A N 1
ATOM 806 C CA . PRO A 1 106 ? 10.105 9.862 5.401 1.00 82.56 106 PRO A CA 1
ATOM 807 C C . PRO A 1 106 ? 10.107 10.142 3.889 1.00 82.56 106 PRO A C 1
ATOM 809 O O . PRO A 1 106 ? 9.256 10.877 3.392 1.00 82.56 106 PRO A O 1
ATOM 812 N N . ASP A 1 107 ? 10.991 9.478 3.140 1.00 82.00 107 ASP A N 1
ATOM 813 C CA . ASP A 1 107 ? 11.121 9.624 1.679 1.00 82.00 107 ASP A CA 1
ATOM 814 C C . ASP A 1 107 ? 10.036 8.889 0.876 1.00 82.00 107 ASP A C 1
ATOM 816 O O . ASP A 1 107 ? 10.003 8.963 -0.356 1.00 82.00 107 ASP A O 1
ATOM 820 N N . ASN A 1 108 ? 9.185 8.127 1.563 1.00 82.31 108 ASN A N 1
ATOM 821 C CA . ASN A 1 108 ? 8.117 7.322 0.984 1.00 82.31 108 ASN A CA 1
ATOM 822 C C . ASN A 1 108 ? 6.722 7.842 1.358 1.00 82.31 108 ASN A C 1
ATOM 824 O O . ASN A 1 108 ? 5.717 7.244 0.971 1.00 82.31 108 ASN A O 1
ATOM 828 N N . CYS A 1 109 ? 6.638 8.972 2.063 1.00 86.94 109 CYS A N 1
ATOM 829 C CA . CYS A 1 109 ? 5.390 9.665 2.363 1.00 86.94 109 CYS A CA 1
ATOM 830 C C . CYS A 1 109 ? 4.832 10.357 1.110 1.00 86.94 109 CYS A C 1
ATOM 832 O O . CYS A 1 109 ? 4.693 11.568 1.083 1.00 86.94 109 CYS A O 1
ATOM 834 N N . ILE A 1 110 ? 4.522 9.616 0.050 1.00 88.81 110 ILE A N 1
ATOM 835 C CA . ILE A 1 110 ? 3.882 10.141 -1.163 1.00 88.81 110 ILE A CA 1
ATOM 836 C C . ILE A 1 110 ? 2.556 9.418 -1.390 1.00 88.81 110 ILE A C 1
ATOM 838 O O . ILE A 1 110 ? 2.443 8.216 -1.142 1.00 88.81 110 ILE A O 1
ATOM 842 N N . LEU A 1 111 ? 1.546 10.138 -1.886 1.00 88.00 111 LEU A N 1
ATOM 843 C CA . LEU A 1 111 ? 0.202 9.588 -2.112 1.00 88.00 111 LEU A CA 1
ATOM 844 C C . LEU A 1 111 ? 0.199 8.280 -2.930 1.00 88.00 111 LEU A C 1
ATOM 846 O O . LEU A 1 111 ? -0.517 7.352 -2.550 1.00 88.00 111 LEU A O 1
ATOM 850 N N . PRO A 1 112 ? 1.004 8.138 -4.000 1.00 86.00 112 PRO A N 1
ATOM 851 C CA . PRO A 1 112 ? 1.041 6.894 -4.753 1.00 86.00 112 PRO A CA 1
ATOM 852 C C . PRO A 1 112 ? 1.502 5.693 -3.915 1.00 86.00 112 PRO A C 1
ATOM 854 O O . PRO A 1 112 ? 0.929 4.612 -4.045 1.00 86.00 112 PRO A O 1
ATOM 857 N N . LEU A 1 113 ? 2.483 5.858 -3.023 1.00 85.25 113 LEU A N 1
ATOM 858 C CA . LEU A 1 113 ? 2.911 4.766 -2.143 1.00 85.25 113 LEU A CA 1
ATOM 859 C C . LEU A 1 113 ? 1.840 4.447 -1.100 1.00 85.25 113 LEU A C 1
ATOM 861 O O . LEU A 1 113 ? 1.544 3.281 -0.884 1.00 85.25 113 LEU A O 1
ATOM 865 N N . VAL A 1 114 ? 1.168 5.455 -0.540 1.00 90.38 114 VAL A N 1
ATOM 866 C CA . VAL A 1 114 ? 0.016 5.218 0.349 1.00 90.38 114 VAL A CA 1
ATOM 867 C C . VAL A 1 114 ? -1.057 4.384 -0.358 1.00 90.38 114 VAL A C 1
ATOM 869 O O . VAL A 1 114 ? -1.517 3.385 0.187 1.00 90.38 114 VAL A O 1
ATOM 872 N N . ARG A 1 115 ? -1.417 4.738 -1.596 1.00 89.75 115 ARG A N 1
ATOM 873 C CA . ARG A 1 115 ? -2.389 3.987 -2.408 1.00 89.75 115 ARG A CA 1
ATOM 874 C C . ARG A 1 115 ? -1.945 2.565 -2.708 1.00 89.75 115 ARG A C 1
ATOM 876 O O . ARG A 1 115 ? -2.765 1.653 -2.675 1.00 89.75 115 ARG A O 1
ATOM 883 N N . HIS A 1 116 ? -0.664 2.394 -3.011 1.00 88.94 116 HIS A N 1
ATOM 884 C CA . HIS A 1 116 ? -0.061 1.094 -3.258 1.00 88.94 116 HIS A CA 1
ATOM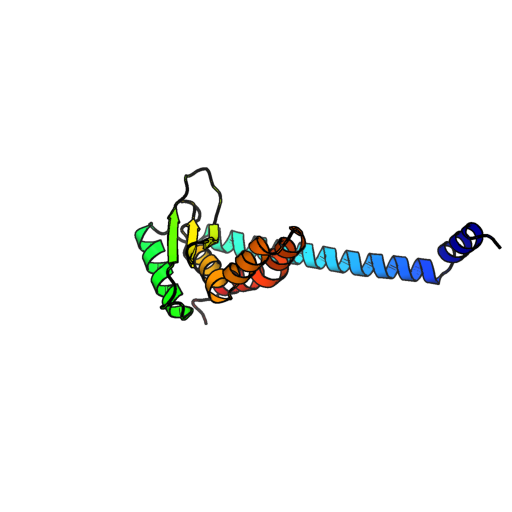 885 C C . HIS A 1 116 ? -0.215 0.184 -2.032 1.00 88.94 116 HIS A C 1
ATOM 887 O O . HIS A 1 116 ? -0.765 -0.909 -2.136 1.00 88.94 116 HIS A O 1
ATOM 893 N N . GLU A 1 117 ? 0.159 0.672 -0.849 1.00 90.31 117 GLU A N 1
ATOM 894 C CA . GLU A 1 117 ? 0.028 -0.094 0.392 1.00 90.31 117 GLU A CA 1
ATOM 895 C C . GLU A 1 117 ? -1.439 -0.361 0.766 1.00 90.31 117 GLU A C 1
ATOM 897 O O . GLU A 1 117 ? -1.799 -1.472 1.163 1.00 90.31 117 GLU A O 1
ATOM 902 N N . MET A 1 118 ? -2.319 0.625 0.575 1.00 93.31 118 MET A N 1
ATOM 903 C CA . MET A 1 118 ? -3.759 0.472 0.804 1.00 93.31 118 MET A CA 1
ATOM 904 C C . MET A 1 118 ? -4.391 -0.574 -0.119 1.00 93.31 118 MET A C 1
ATOM 906 O O . MET A 1 118 ? -5.246 -1.341 0.326 1.00 93.31 118 MET A O 1
ATOM 910 N N . TYR A 1 119 ? -3.941 -0.665 -1.372 1.00 91.00 119 TYR A N 1
ATOM 911 C CA . TYR A 1 119 ? -4.392 -1.697 -2.302 1.00 91.00 119 TYR A CA 1
ATOM 912 C C . TYR A 1 119 ? -4.092 -3.106 -1.781 1.00 91.00 119 TYR A C 1
ATOM 914 O O . TYR A 1 119 ? -4.947 -3.987 -1.871 1.00 91.00 119 TYR A O 1
ATOM 922 N N . HIS A 1 120 ? -2.916 -3.337 -1.190 1.00 88.69 120 HIS A N 1
ATOM 923 C CA . HIS A 1 120 ? -2.584 -4.649 -0.628 1.00 88.69 120 HIS A CA 1
ATOM 924 C C . HIS A 1 120 ? -3.502 -5.050 0.532 1.00 88.69 120 HIS A C 1
ATOM 926 O O . HIS A 1 120 ? -3.829 -6.232 0.669 1.00 88.69 120 HIS A O 1
ATOM 932 N N . ILE A 1 121 ? -3.965 -4.081 1.322 1.00 92.19 121 ILE A N 1
ATOM 933 C CA . ILE A 1 121 ? -4.975 -4.314 2.358 1.00 92.19 121 ILE A CA 1
ATOM 934 C C . ILE A 1 121 ? -6.330 -4.615 1.704 1.00 92.19 121 ILE A C 1
ATOM 936 O O . ILE A 1 121 ? -6.928 -5.652 1.982 1.00 92.19 121 ILE A O 1
ATOM 940 N N . GLY A 1 122 ? -6.787 -3.752 0.791 1.00 91.44 122 GLY A N 1
ATOM 941 C CA . GLY A 1 122 ? -8.090 -3.869 0.126 1.00 91.44 122 GLY A CA 1
ATOM 942 C C . GLY A 1 122 ? -8.271 -5.159 -0.674 1.00 91.44 122 GLY A C 1
ATOM 943 O O . GLY A 1 122 ? -9.339 -5.764 -0.653 1.00 91.44 122 GLY A O 1
ATOM 944 N N . ALA A 1 123 ? -7.212 -5.624 -1.334 1.00 89.31 123 ALA A N 1
ATOM 945 C CA . ALA A 1 123 ? -7.212 -6.861 -2.108 1.00 89.31 123 ALA A CA 1
ATOM 946 C C . ALA A 1 123 ? -7.034 -8.131 -1.246 1.00 89.31 123 ALA A C 1
ATOM 948 O O . ALA A 1 123 ? -6.976 -9.236 -1.785 1.00 89.31 123 ALA A O 1
ATOM 949 N N . GLY A 1 124 ? -6.910 -7.998 0.08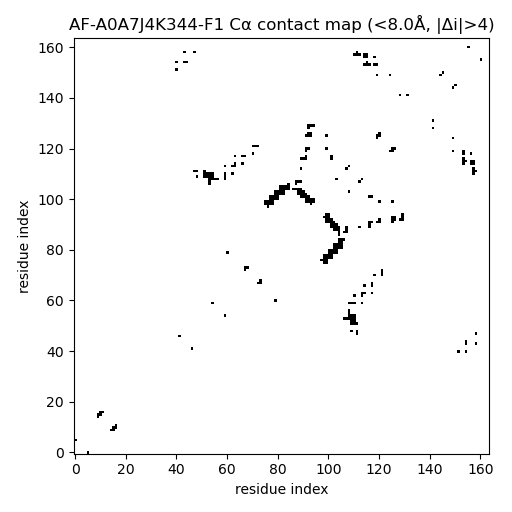2 1.00 89.56 124 GLY A N 1
ATOM 950 C CA . GLY A 1 124 ? -6.700 -9.123 0.999 1.00 89.56 124 GLY A CA 1
ATOM 951 C C . GLY A 1 124 ? -5.307 -9.757 0.906 1.00 89.56 124 GLY A C 1
ATOM 952 O O . GLY A 1 124 ? -5.090 -10.861 1.408 1.00 89.56 124 GLY A O 1
ATOM 953 N N . HIS A 1 125 ? -4.333 -9.083 0.282 1.00 86.81 125 HIS A N 1
ATOM 954 C CA . HIS A 1 125 ? -2.967 -9.599 0.151 1.00 86.81 125 HIS A CA 1
ATOM 955 C C . HIS A 1 125 ? -2.275 -9.725 1.512 1.00 86.81 125 HIS A C 1
ATOM 957 O O . HIS A 1 125 ? -1.522 -10.675 1.735 1.00 86.81 125 HIS A O 1
ATOM 963 N N . CYS A 1 126 ? -2.557 -8.800 2.432 1.00 87.81 126 CYS A N 1
ATOM 964 C CA . CYS A 1 126 ? -2.029 -8.834 3.794 1.00 87.81 126 CYS A CA 1
ATOM 965 C C . CYS A 1 126 ? -2.581 -10.022 4.604 1.00 87.81 126 CYS A C 1
ATOM 967 O O . CYS A 1 126 ? -1.813 -10.688 5.297 1.00 87.81 126 CYS A O 1
ATOM 969 N N . ASP A 1 127 ? -3.875 -10.332 4.484 1.00 89.94 127 ASP A N 1
ATOM 970 C CA . ASP A 1 127 ? -4.508 -11.494 5.126 1.00 89.94 127 ASP A CA 1
ATOM 971 C C . ASP A 1 127 ? -3.919 -12.808 4.625 1.00 89.94 127 ASP A C 1
ATOM 973 O O . ASP A 1 127 ? -3.602 -13.712 5.396 1.00 89.94 127 ASP A O 1
ATOM 977 N N . ASP A 1 128 ? -3.753 -12.904 3.312 1.00 84.62 128 ASP A N 1
ATOM 978 C CA . ASP A 1 128 ? -3.173 -14.056 2.645 1.00 84.62 128 ASP A CA 1
ATOM 979 C C . ASP A 1 128 ? -1.718 -14.291 3.050 1.00 84.62 128 ASP A C 1
ATOM 981 O O . ASP A 1 128 ? -1.308 -15.439 3.245 1.00 84.62 128 ASP A O 1
ATOM 985 N N . ALA A 1 129 ? -0.935 -13.216 3.165 1.00 78.75 129 ALA A N 1
ATOM 986 C CA . ALA A 1 129 ? 0.436 -13.275 3.650 1.00 78.75 129 ALA A CA 1
ATOM 987 C C . ALA A 1 129 ? 0.479 -13.704 5.123 1.00 78.75 129 ALA A C 1
ATOM 989 O O . ALA A 1 129 ? 1.264 -14.582 5.474 1.00 78.75 129 ALA A O 1
ATOM 990 N N . HIS A 1 130 ? -0.405 -13.159 5.965 1.00 81.88 130 HIS A N 1
ATOM 991 C CA . HIS A 1 130 ? -0.500 -13.502 7.384 1.00 81.88 130 HIS A CA 1
ATOM 992 C C . HIS A 1 130 ? -0.894 -14.970 7.598 1.00 81.88 130 HIS A C 1
ATOM 994 O O . HIS A 1 130 ? -0.209 -15.703 8.309 1.00 81.88 130 HIS A O 1
ATOM 1000 N N . LYS A 1 131 ? -1.940 -15.449 6.910 1.00 83.19 131 LYS A N 1
ATOM 1001 C CA . LYS A 1 131 ? -2.358 -16.861 6.938 1.00 83.19 131 LYS A CA 1
ATOM 1002 C C . LYS A 1 131 ? -1.240 -17.794 6.489 1.00 83.19 131 LYS A C 1
ATOM 1004 O O . LYS A 1 131 ? -1.118 -18.884 7.030 1.00 83.19 131 LYS A O 1
ATOM 1009 N N . ARG A 1 132 ? -0.437 -17.402 5.499 1.00 74.38 132 ARG A N 1
ATOM 1010 C CA . ARG A 1 132 ? 0.688 -18.219 5.022 1.00 74.38 132 ARG A CA 1
ATOM 1011 C C . ARG A 1 132 ? 1.856 -18.210 5.997 1.00 74.38 132 ARG A C 1
ATOM 1013 O O . ARG A 1 132 ? 2.367 -19.279 6.289 1.00 74.38 132 ARG A O 1
ATOM 1020 N N . ALA A 1 133 ? 2.203 -17.058 6.571 1.00 72.50 133 ALA A N 1
ATOM 1021 C CA . ALA A 1 133 ? 3.225 -16.961 7.614 1.00 72.50 133 ALA A CA 1
ATOM 1022 C C . ALA A 1 133 ? 2.910 -17.850 8.830 1.00 72.50 133 ALA A C 1
ATOM 1024 O O . ALA A 1 133 ? 3.820 -18.406 9.433 1.00 72.50 133 ALA A O 1
ATOM 1025 N N . LEU A 1 134 ? 1.625 -18.029 9.150 1.00 72.25 134 LEU A N 1
ATOM 1026 C CA . LEU A 1 134 ? 1.168 -18.949 10.194 1.00 72.25 134 LEU A CA 1
ATOM 1027 C C . LEU A 1 134 ? 1.223 -20.437 9.795 1.00 72.25 134 LEU A C 1
ATOM 1029 O O . LEU A 1 134 ? 1.199 -21.288 10.677 1.00 72.25 134 LEU A O 1
ATOM 1033 N N . ASN A 1 135 ? 1.261 -20.757 8.497 1.00 69.81 135 ASN A N 1
ATOM 1034 C CA . ASN A 1 135 ? 1.028 -22.108 7.971 1.00 69.81 135 ASN A CA 1
ATOM 1035 C C . ASN A 1 135 ? 2.199 -22.713 7.170 1.00 69.81 135 ASN A C 1
ATOM 1037 O O . ASN A 1 135 ? 2.044 -23.828 6.676 1.00 69.81 135 ASN A O 1
ATOM 1041 N N . SER A 1 136 ? 3.329 -22.022 6.965 1.00 57.41 136 SER A N 1
ATOM 1042 C CA . SER A 1 136 ? 4.333 -22.482 5.989 1.00 57.41 136 SER A CA 1
ATOM 1043 C C . SER A 1 136 ? 5.775 -22.546 6.499 1.00 57.41 136 SER A C 1
ATOM 1045 O O . SER A 1 136 ? 6.366 -21.512 6.805 1.00 57.41 136 SER A O 1
ATOM 1047 N N . ASP A 1 137 ? 6.360 -23.743 6.375 1.00 57.81 137 ASP A N 1
ATOM 1048 C CA . ASP A 1 137 ? 7.804 -24.032 6.265 1.00 57.81 137 ASP A CA 1
ATOM 1049 C C . ASP A 1 137 ? 8.410 -23.581 4.907 1.00 57.81 137 ASP A C 1
ATOM 1051 O O . ASP A 1 137 ? 9.572 -23.854 4.610 1.00 57.81 137 ASP A O 1
ATOM 1055 N N . ASP A 1 138 ? 7.632 -22.916 4.042 1.00 51.84 138 ASP A N 1
ATOM 1056 C CA . ASP A 1 138 ? 7.953 -22.721 2.622 1.00 51.84 138 ASP A CA 1
ATOM 1057 C C . ASP A 1 138 ? 7.945 -21.228 2.225 1.00 51.84 138 ASP A C 1
ATOM 1059 O O . ASP A 1 138 ? 6.921 -20.635 1.875 1.00 51.84 138 ASP A O 1
ATOM 1063 N N . HIS A 1 139 ? 9.111 -20.581 2.323 1.00 54.59 139 HIS A N 1
ATOM 1064 C CA . HIS A 1 139 ? 9.253 -19.119 2.234 1.00 54.59 139 HIS A CA 1
ATOM 1065 C C . HIS A 1 139 ? 9.374 -18.550 0.803 1.00 54.59 139 HIS A C 1
ATOM 1067 O O . HIS A 1 139 ? 9.305 -17.334 0.622 1.00 54.59 139 HIS A O 1
ATOM 1073 N N . ILE A 1 140 ? 9.558 -19.385 -0.229 1.00 52.59 140 ILE A N 1
ATOM 1074 C CA . ILE A 1 140 ? 9.973 -18.916 -1.571 1.00 52.59 140 ILE A CA 1
ATOM 1075 C C . ILE A 1 140 ? 8.781 -18.588 -2.489 1.00 52.59 140 ILE A C 1
ATOM 1077 O O . ILE A 1 140 ? 8.779 -17.568 -3.183 1.00 52.59 140 ILE A O 1
ATOM 1081 N N . VAL A 1 141 ? 7.735 -19.417 -2.483 1.00 51.34 141 VAL A N 1
ATOM 1082 C CA . VAL A 1 141 ? 6.539 -19.242 -3.334 1.00 51.34 141 VAL A CA 1
ATOM 1083 C C . VAL A 1 141 ? 5.750 -17.946 -3.041 1.00 51.34 141 VAL A C 1
ATOM 1085 O O . VAL A 1 141 ? 5.279 -17.316 -3.997 1.00 51.34 141 VAL A O 1
ATOM 1088 N N . PRO A 1 142 ? 5.613 -17.481 -1.780 1.00 54.31 142 PRO A N 1
ATOM 1089 C CA . PRO A 1 142 ? 4.907 -16.235 -1.470 1.00 54.31 142 PRO A CA 1
ATOM 1090 C C . PRO A 1 142 ? 5.548 -14.999 -2.112 1.00 54.31 142 PRO A C 1
ATOM 1092 O O . PRO A 1 142 ? 4.836 -14.151 -2.650 1.00 54.31 142 PRO A O 1
ATOM 1095 N N . MET A 1 143 ? 6.883 -14.930 -2.117 1.00 52.78 143 MET A N 1
ATOM 1096 C CA . MET A 1 143 ? 7.635 -13.776 -2.617 1.00 52.78 143 MET A CA 1
ATOM 1097 C C . MET A 1 143 ? 7.476 -13.604 -4.131 1.00 52.78 143 MET A C 1
ATOM 1099 O O . MET A 1 143 ? 7.256 -12.495 -4.612 1.00 52.78 143 MET A O 1
ATOM 1103 N N . LEU A 1 144 ? 7.518 -14.704 -4.889 1.00 47.34 144 LEU A N 1
ATOM 1104 C CA . LEU A 1 144 ? 7.348 -14.663 -6.344 1.00 47.34 144 LEU A CA 1
ATOM 1105 C C . LEU A 1 144 ? 5.924 -14.251 -6.732 1.00 47.34 144 LEU A C 1
ATOM 1107 O O . LEU A 1 144 ? 5.735 -13.447 -7.640 1.00 47.34 144 LEU A O 1
ATOM 1111 N N . ARG A 1 145 ? 4.903 -14.753 -6.029 1.00 53.28 145 ARG A N 1
ATOM 1112 C CA . ARG A 1 145 ? 3.511 -14.394 -6.333 1.00 53.28 145 ARG A CA 1
ATOM 1113 C C . ARG A 1 145 ? 3.228 -12.921 -6.042 1.00 53.28 145 ARG A C 1
ATOM 1115 O O . ARG A 1 145 ? 2.570 -12.262 -6.845 1.00 53.28 145 ARG A O 1
ATOM 1122 N N . TYR A 1 146 ? 3.759 -12.426 -4.925 1.00 58.19 146 TYR A N 1
ATOM 1123 C CA . TYR A 1 146 ? 3.707 -11.015 -4.564 1.00 58.19 146 TYR A CA 1
ATOM 1124 C C . TYR A 1 146 ? 4.336 -10.161 -5.676 1.00 58.19 146 TYR A C 1
ATOM 1126 O O . TYR A 1 146 ? 3.643 -9.346 -6.281 1.00 58.19 146 TYR A O 1
ATOM 1134 N N . LEU A 1 147 ? 5.582 -10.477 -6.052 1.00 56.81 147 LEU A N 1
ATOM 1135 C CA . LEU A 1 147 ? 6.353 -9.742 -7.055 1.00 56.81 147 LEU A CA 1
ATOM 1136 C C . LEU A 1 147 ? 5.792 -9.782 -8.476 1.00 56.81 147 LEU A C 1
ATOM 1138 O O . LEU A 1 147 ? 6.065 -8.835 -9.200 1.00 56.81 147 LEU A O 1
ATOM 1142 N N . PHE A 1 148 ? 5.084 -10.836 -8.904 1.00 51.50 148 PHE A N 1
ATOM 1143 C CA . PHE A 1 148 ? 4.656 -11.004 -10.307 1.00 51.50 148 PHE A CA 1
ATOM 1144 C C . PHE A 1 148 ? 3.165 -10.780 -10.573 1.00 51.50 148 PHE A C 1
ATOM 1146 O O . PHE A 1 148 ? 2.800 -10.474 -11.706 1.00 51.50 148 PHE A O 1
ATOM 1153 N N . ILE A 1 149 ? 2.296 -10.978 -9.579 1.00 64.44 149 ILE A N 1
ATOM 1154 C CA . ILE A 1 149 ? 0.838 -10.945 -9.791 1.00 64.44 149 ILE A CA 1
ATOM 1155 C C . ILE A 1 149 ? 0.216 -9.720 -9.129 1.00 64.44 149 ILE A C 1
ATOM 1157 O O . ILE A 1 149 ? -0.586 -9.024 -9.748 1.00 64.44 149 ILE A O 1
ATOM 1161 N N . ASN A 1 150 ? 0.605 -9.449 -7.885 1.00 66.81 150 ASN A N 1
ATOM 1162 C CA . ASN A 1 150 ? -0.083 -8.471 -7.049 1.00 66.81 150 ASN A CA 1
ATOM 1163 C C . ASN A 1 150 ? 0.518 -7.066 -7.198 1.00 66.81 150 ASN A C 1
ATOM 1165 O O . ASN A 1 150 ? -0.220 -6.087 -7.299 1.00 66.81 150 ASN A O 1
ATOM 1169 N N . GLU A 1 151 ? 1.846 -6.982 -7.273 1.00 71.56 151 GLU A N 1
ATOM 1170 C CA . GLU A 1 151 ? 2.609 -5.738 -7.433 1.00 71.56 151 GLU A CA 1
ATOM 1171 C C . GLU A 1 151 ? 2.199 -4.878 -8.651 1.00 71.56 151 GLU A C 1
ATOM 1173 O O . GLU A 1 151 ? 1.977 -3.677 -8.491 1.00 71.56 151 GLU A O 1
ATOM 1178 N N . PRO A 1 152 ? 1.977 -5.430 -9.864 1.00 66.56 152 PRO A N 1
ATOM 1179 C CA . PRO A 1 152 ? 1.557 -4.630 -11.020 1.00 66.56 152 PRO A CA 1
ATOM 1180 C C . PRO A 1 152 ? 0.213 -3.962 -10.817 1.00 66.56 152 PRO A C 1
ATOM 1182 O O . PRO A 1 152 ? 0.018 -2.821 -11.220 1.00 66.56 152 PRO A O 1
ATOM 1185 N N . GLN A 1 153 ? -0.729 -4.685 -10.213 1.00 65.25 153 GLN A N 1
ATOM 1186 C CA . GLN A 1 153 ? -2.070 -4.170 -9.983 1.00 65.25 153 GLN A CA 1
ATOM 1187 C C . GLN A 1 153 ? -2.032 -3.040 -8.952 1.00 65.25 153 GLN A C 1
ATOM 1189 O O . GLN A 1 153 ? -2.670 -2.011 -9.160 1.00 65.25 153 GLN A O 1
ATOM 1194 N N . ALA A 1 154 ? -1.210 -3.189 -7.910 1.00 70.88 154 ALA A N 1
ATOM 1195 C CA . ALA A 1 154 ? -0.975 -2.156 -6.910 1.00 70.88 154 ALA A CA 1
ATOM 1196 C C . ALA A 1 154 ? -0.358 -0.887 -7.524 1.00 70.88 154 ALA A C 1
ATOM 1198 O O . ALA A 1 154 ? -0.811 0.225 -7.252 1.00 70.88 154 ALA A O 1
ATOM 1199 N N . ILE A 1 155 ? 0.640 -1.039 -8.402 1.00 73.25 155 ILE A N 1
ATOM 1200 C CA . ILE A 1 155 ? 1.274 0.075 -9.131 1.00 73.25 155 ILE A CA 1
ATOM 1201 C C . ILE A 1 155 ? 0.282 0.755 -10.082 1.00 73.25 155 ILE A C 1
ATOM 1203 O O . ILE A 1 155 ? 0.194 1.984 -10.115 1.00 73.25 155 ILE A O 1
ATOM 1207 N N . LEU A 1 156 ? -0.491 -0.023 -10.845 1.00 69.31 156 LEU A N 1
ATOM 1208 C CA . LEU A 1 156 ? -1.494 0.521 -11.760 1.00 69.31 156 LEU A CA 1
ATOM 1209 C C . LEU A 1 156 ? -2.559 1.307 -10.997 1.00 69.31 156 LEU A C 1
ATOM 1211 O O . LEU A 1 156 ? -2.832 2.447 -11.371 1.00 69.31 156 LEU A O 1
ATOM 1215 N N . TYR A 1 157 ? -3.086 0.755 -9.901 1.00 74.38 157 TYR A N 1
ATOM 1216 C CA . TYR A 1 157 ? -4.017 1.463 -9.025 1.00 74.38 157 TYR A CA 1
ATOM 1217 C C . TYR A 1 157 ? -3.400 2.767 -8.512 1.00 74.38 157 TYR A C 1
ATOM 1219 O O . TYR A 1 157 ? -3.949 3.841 -8.730 1.00 74.38 157 TYR A O 1
ATOM 1227 N N . SER A 1 158 ? -2.208 2.691 -7.922 1.00 72.00 158 SER A N 1
ATOM 1228 C CA . SER A 1 158 ? -1.460 3.841 -7.410 1.00 72.00 158 SER A CA 1
ATOM 1229 C C . SER A 1 158 ? -1.318 4.980 -8.435 1.00 72.00 158 SER A C 1
ATOM 1231 O O . SER A 1 158 ? -1.503 6.151 -8.095 1.00 72.00 158 SER A O 1
ATOM 1233 N N . SER A 1 159 ? -1.063 4.632 -9.700 1.00 68.56 159 SER A N 1
ATOM 1234 C CA . SER A 1 159 ? -0.843 5.585 -10.796 1.00 68.56 159 SER A CA 1
ATOM 1235 C C . SER A 1 159 ? -2.113 6.121 -11.472 1.00 68.56 159 SER A C 1
ATOM 1237 O O . SER A 1 159 ? -2.090 7.219 -12.029 1.00 68.56 159 SER A O 1
ATOM 1239 N N . LEU A 1 160 ? -3.213 5.360 -11.459 1.00 68.94 160 LEU A N 1
ATOM 1240 C CA . LEU A 1 160 ? -4.431 5.659 -12.226 1.00 68.94 160 LEU A CA 1
ATOM 1241 C C . LEU A 1 160 ? -5.660 5.920 -11.355 1.00 68.94 160 LEU A C 1
ATOM 1243 O O . LEU A 1 160 ? -6.708 6.258 -11.898 1.00 68.94 160 LEU A O 1
ATOM 1247 N N . ALA A 1 161 ? -5.548 5.805 -10.032 1.00 64.56 161 ALA A N 1
ATOM 1248 C CA . ALA A 1 161 ? -6.664 5.965 -9.105 1.00 64.56 161 ALA A CA 1
ATOM 1249 C C . ALA A 1 161 ? -7.396 7.313 -9.241 1.00 64.56 161 ALA A C 1
ATOM 1251 O O . ALA A 1 161 ? -8.574 7.379 -8.934 1.00 64.56 161 ALA A O 1
ATOM 1252 N N . ASP A 1 162 ? -6.776 8.390 -9.721 1.00 58.12 162 ASP A N 1
ATOM 1253 C CA . ASP A 1 162 ? -7.496 9.663 -9.934 1.00 58.12 162 ASP A CA 1
ATOM 1254 C C . ASP A 1 162 ? -8.308 9.711 -11.243 1.00 58.12 162 ASP A C 1
ATOM 1256 O O . ASP A 1 162 ? -9.021 10.679 -11.496 1.00 58.12 162 ASP A O 1
ATOM 1260 N N . LYS A 1 163 ? -8.189 8.687 -12.097 1.00 50.47 163 LYS A N 1
ATOM 1261 C CA . LYS A 1 163 ? -8.845 8.589 -13.414 1.00 50.47 163 LYS A CA 1
ATOM 1262 C C . LYS A 1 163 ? -9.905 7.482 -13.497 1.00 50.47 163 LYS A C 1
ATOM 1264 O O . LYS A 1 163 ? -10.511 7.330 -14.558 1.00 50.47 163 LYS A O 1
ATOM 1269 N N . LEU A 1 164 ? -10.086 6.711 -12.424 1.00 40.03 164 LEU A N 1
ATOM 1270 C CA .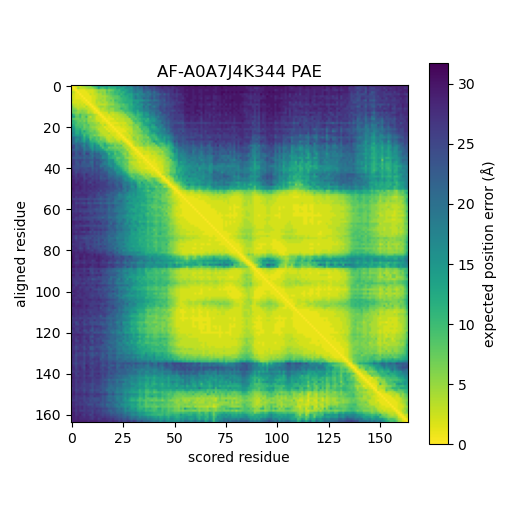 LEU A 1 164 ? -11.057 5.620 -12.277 1.00 40.03 164 LEU A CA 1
ATOM 1271 C C . LEU A 1 164 ? -12.112 6.007 -11.243 1.00 40.03 164 LEU A C 1
ATOM 1273 O O . LEU A 1 164 ? -13.302 5.756 -11.514 1.00 40.03 164 LEU A O 1
#

Solvent-accessible surface area (backbone atoms only — not comparable to full-atom values): 9223 Å² total; per-residue (Å²): 137,54,74,68,58,52,52,55,53,45,66,71,30,71,65,44,53,52,49,51,50,49,53,50,49,53,51,49,52,52,48,50,51,50,50,52,46,51,47,51,53,47,52,53,53,53,54,54,62,74,75,50,68,77,47,54,73,69,52,47,53,52,49,51,55,54,50,31,56,74,57,69,40,75,89,58,56,75,45,82,44,76,53,59,86,90,44,95,44,74,48,54,38,51,46,98,88,71,36,33,37,39,38,30,9,72,95,45,34,26,67,45,51,52,42,26,35,49,39,38,57,61,72,42,49,25,56,53,49,42,58,40,70,77,69,53,100,63,78,64,68,61,55,54,50,44,67,71,62,50,46,58,54,25,50,49,46,32,75,42,59,94,82,110